Protein AF-A0A848NVE7-F1 (afdb_monomer_lite)

Secondary structure (DSSP, 8-state):
-------S-SHHHHHHHHHHHHHHHHHHHHHHHHHHHHHHHHHHHHHHHHHHHHHHHHHHHHHHHHHHHHHHHHHHHHHHHHHHHHHHHHHHHHHHHHHH-GGGHHHHTTT-

Organism: NCBI:txid190721

Structure (mmCIF, N/CA/C/O backbone):
data_AF-A0A848NVE7-F1
#
_entry.id   AF-A0A848NVE7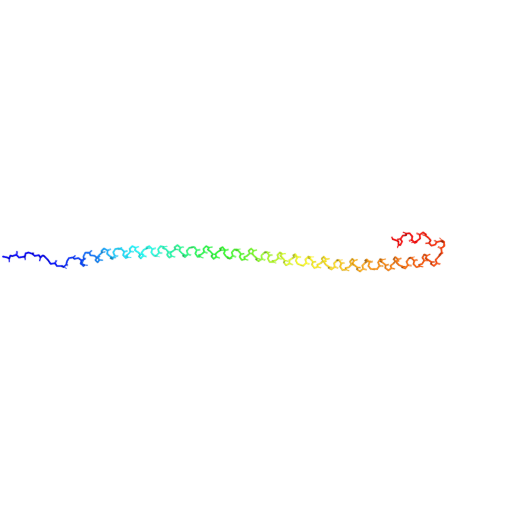-F1
#
loop_
_atom_site.group_PDB
_atom_site.id
_atom_site.type_symbol
_atom_site.label_atom_id
_atom_site.label_alt_id
_atom_site.label_comp_id
_atom_site.label_asym_id
_atom_site.label_entity_id
_atom_site.label_seq_id
_atom_site.pdbx_PDB_ins_code
_atom_site.Cartn_x
_atom_site.Cartn_y
_atom_site.Cartn_z
_atom_site.occupancy
_atom_site.B_iso_or_equiv
_atom_site.auth_seq_id
_atom_site.auth_comp_id
_atom_site.auth_asym_id
_atom_site.auth_atom_id
_atom_site.pdbx_PDB_model_num
ATOM 1 N N . MET A 1 1 ? -31.709 -21.789 89.476 1.00 41.28 1 MET A N 1
ATOM 2 C CA . MET A 1 1 ? -31.020 -21.986 88.185 1.00 41.28 1 MET A CA 1
ATOM 3 C C . MET A 1 1 ? -31.981 -21.538 87.095 1.00 41.28 1 MET A C 1
ATOM 5 O O . MET A 1 1 ? -32.743 -22.344 86.586 1.00 41.28 1 MET A O 1
ATOM 9 N N . SER A 1 2 ? -32.036 -20.228 86.848 1.00 37.66 2 SER A N 1
ATOM 10 C CA . SER A 1 2 ? -32.936 -19.618 85.862 1.00 37.66 2 SER A CA 1
ATOM 11 C C . SER A 1 2 ? -32.072 -19.069 84.742 1.00 37.66 2 SER A C 1
ATOM 13 O O . SER A 1 2 ? -31.394 -18.060 84.919 1.00 37.66 2 SER A O 1
ATOM 15 N N . MET A 1 3 ? -32.037 -19.790 83.625 1.00 45.31 3 MET A N 1
ATOM 16 C CA . MET A 1 3 ? -31.299 -19.392 82.437 1.00 45.31 3 MET A CA 1
ATOM 17 C C . MET A 1 3 ? -32.239 -18.586 81.543 1.00 45.31 3 MET A C 1
ATOM 19 O O . MET A 1 3 ? -33.152 -19.115 80.917 1.00 45.31 3 MET A O 1
ATOM 23 N N . ASN A 1 4 ? -32.016 -17.278 81.555 1.00 59.44 4 ASN A N 1
ATOM 24 C CA . ASN A 1 4 ? -32.370 -16.367 80.479 1.00 59.44 4 ASN A CA 1
ATOM 25 C C . ASN A 1 4 ? -31.595 -16.800 79.221 1.00 59.44 4 ASN A C 1
ATOM 27 O O . ASN A 1 4 ? -30.396 -17.022 79.347 1.00 59.44 4 ASN A O 1
ATOM 31 N N . LEU A 1 5 ? -32.229 -16.906 78.049 1.00 47.28 5 LEU A N 1
ATOM 32 C CA . LEU A 1 5 ? -31.691 -16.374 76.789 1.00 47.28 5 LEU A CA 1
ATOM 33 C C . LEU A 1 5 ? -32.759 -16.389 75.675 1.00 47.28 5 LEU A C 1
ATOM 35 O O . LEU A 1 5 ? -33.521 -17.334 75.501 1.00 47.28 5 LEU A O 1
ATOM 39 N N . LEU A 1 6 ? -32.776 -15.265 74.969 1.00 52.66 6 LEU A N 1
ATOM 40 C CA . LEU A 1 6 ? -33.738 -14.726 74.010 1.00 52.66 6 LEU A CA 1
ATOM 41 C C . LEU A 1 6 ? -33.850 -15.481 72.661 1.00 52.66 6 LEU A C 1
ATOM 43 O O . LEU A 1 6 ? -33.010 -16.320 72.339 1.00 52.66 6 LEU A O 1
ATOM 47 N N . PRO A 1 7 ? -34.885 -15.161 71.852 1.00 55.47 7 PRO A N 1
ATOM 48 C CA . PRO A 1 7 ? -35.295 -15.917 70.672 1.00 55.47 7 PRO A CA 1
ATOM 49 C C . PRO A 1 7 ? -34.501 -15.551 69.406 1.00 55.47 7 PRO A C 1
ATOM 51 O O . PRO A 1 7 ? -34.297 -14.383 69.083 1.00 55.47 7 PRO A O 1
ATOM 54 N N . ASN A 1 8 ? -34.141 -16.567 68.621 1.00 51.84 8 ASN A N 1
ATOM 55 C CA . ASN A 1 8 ? -33.380 -16.482 67.364 1.00 51.84 8 ASN A CA 1
ATOM 56 C C . ASN A 1 8 ? -34.202 -15.986 66.138 1.00 51.84 8 ASN A C 1
ATOM 58 O O . ASN A 1 8 ? -33.927 -16.361 65.003 1.00 51.84 8 ASN A O 1
ATOM 62 N N . GLY A 1 9 ? -35.232 -15.153 66.336 1.00 50.88 9 GLY A N 1
ATOM 63 C CA . GLY A 1 9 ? -36.226 -14.807 65.299 1.00 50.88 9 GLY A CA 1
ATOM 64 C C . GLY A 1 9 ? -36.029 -13.486 64.535 1.00 50.88 9 GLY A C 1
ATOM 65 O O . GLY A 1 9 ? -36.837 -13.176 63.667 1.00 50.88 9 GLY A O 1
ATOM 66 N N . ASN A 1 10 ? -35.006 -12.679 64.847 1.00 51.12 10 ASN A N 1
ATOM 67 C CA . ASN A 1 10 ? -34.890 -11.290 64.350 1.00 51.12 10 ASN A CA 1
ATOM 68 C C . ASN A 1 10 ? -33.859 -11.087 63.209 1.00 51.12 10 ASN A C 1
ATOM 70 O O . ASN A 1 10 ? -33.860 -10.069 62.522 1.00 51.12 10 ASN A O 1
ATOM 74 N N . VAL A 1 11 ? -32.965 -12.046 62.962 1.00 55.53 11 VAL A N 1
ATOM 75 C CA . VAL A 1 11 ? -31.848 -11.859 62.008 1.00 55.53 11 VAL A CA 1
ATOM 76 C C . VAL A 1 11 ? -32.214 -12.092 60.531 1.00 55.53 11 VAL A C 1
ATOM 78 O O . VAL A 1 11 ? -31.548 -11.550 59.650 1.00 55.53 11 VAL A O 1
ATOM 81 N N . SER A 1 12 ? -33.289 -12.821 60.223 1.00 56.22 12 SER A N 1
ATOM 82 C CA . SER A 1 12 ? -33.725 -13.105 58.839 1.00 56.22 12 SER A CA 1
ATOM 83 C C . SER A 1 12 ? -34.630 -12.017 58.234 1.00 56.22 12 SER A C 1
ATOM 85 O O . SER A 1 12 ? -34.544 -11.713 57.042 1.00 56.22 12 SER A O 1
ATOM 87 N N . SER A 1 13 ? -35.472 -11.371 59.045 1.00 56.06 13 SER A N 1
ATOM 88 C CA . SER A 1 13 ? -36.406 -10.344 58.556 1.00 56.06 13 SER A CA 1
ATOM 89 C C . SER A 1 13 ? -35.750 -8.983 58.328 1.00 56.06 13 SER A C 1
ATOM 91 O O . SER A 1 13 ? -36.196 -8.237 57.465 1.00 56.06 13 SER A O 1
ATOM 93 N N . GLN A 1 14 ? -34.678 -8.649 59.052 1.00 58.47 14 GLN A N 1
ATOM 94 C CA . GLN A 1 14 ? -33.951 -7.387 58.846 1.00 58.47 14 GLN A CA 1
ATOM 95 C C . GLN A 1 14 ? -32.952 -7.439 57.681 1.00 58.47 14 GLN A C 1
ATOM 97 O O . GLN A 1 14 ? -32.619 -6.408 57.097 1.00 58.47 14 GLN A O 1
ATOM 102 N N . THR A 1 15 ? -32.476 -8.630 57.318 1.00 60.25 15 THR A N 1
ATOM 103 C CA . THR A 1 15 ? -31.536 -8.819 56.205 1.00 60.25 15 THR A CA 1
ATOM 104 C C . THR A 1 15 ? -32.239 -8.744 54.849 1.00 60.25 15 THR A C 1
ATOM 106 O O . THR A 1 15 ? -31.698 -8.143 53.926 1.00 60.25 15 THR A O 1
ATOM 109 N N . THR A 1 16 ? -33.482 -9.225 54.745 1.00 70.69 16 THR A N 1
ATOM 110 C CA . THR A 1 16 ? -34.246 -9.269 53.483 1.00 70.69 16 THR A CA 1
ATOM 111 C C . THR A 1 16 ? -34.470 -7.889 52.826 1.00 70.69 16 THR A C 1
ATOM 113 O O . THR A 1 16 ? -34.145 -7.747 51.646 1.00 70.69 16 THR A O 1
ATOM 116 N N . PRO A 1 17 ? -34.934 -6.834 53.531 1.00 73.06 17 PRO A N 1
ATOM 117 C CA . PRO A 1 17 ? -35.120 -5.509 52.932 1.00 73.06 17 PRO A CA 1
ATOM 118 C C . PRO A 1 17 ? -33.797 -4.885 52.479 1.00 73.06 17 PRO A C 1
ATOM 120 O O . PRO A 1 17 ? -33.724 -4.281 51.412 1.00 73.06 17 PRO A O 1
ATOM 123 N N . ARG A 1 18 ? -32.726 -5.073 53.263 1.00 74.06 18 ARG A N 1
ATOM 124 C CA . ARG A 1 18 ? -31.388 -4.561 52.938 1.00 74.06 18 ARG A CA 1
ATOM 125 C C . ARG A 1 18 ? -30.822 -5.253 51.695 1.00 74.06 18 ARG A C 1
ATOM 127 O O . ARG A 1 18 ? -30.286 -4.578 50.820 1.00 74.06 18 ARG A O 1
ATOM 134 N N . SER A 1 19 ? -31.011 -6.568 51.588 1.00 82.38 19 SER A N 1
ATOM 135 C CA . SER A 1 19 ? -30.657 -7.357 50.406 1.00 82.38 19 SER A CA 1
ATOM 136 C C . SER A 1 19 ? -31.470 -6.962 49.170 1.00 82.38 19 SER A C 1
ATOM 138 O O . SER A 1 19 ? -30.896 -6.885 48.087 1.00 82.38 19 SER A O 1
ATOM 140 N N . MET A 1 20 ? -32.765 -6.644 49.305 1.00 83.81 20 MET A N 1
ATOM 141 C CA . MET A 1 20 ? -33.577 -6.156 48.181 1.00 83.81 20 MET A CA 1
ATOM 142 C C . MET A 1 20 ? -33.125 -4.778 47.687 1.00 83.81 20 MET A C 1
ATOM 144 O O . MET A 1 20 ? -32.967 -4.595 46.485 1.00 83.81 20 MET A O 1
ATOM 148 N N . THR A 1 21 ? -32.830 -3.828 48.580 1.00 86.00 21 THR A N 1
ATOM 149 C CA . THR A 1 21 ? -32.287 -2.515 48.181 1.00 86.00 21 THR A CA 1
ATOM 150 C C . THR A 1 21 ? -30.944 -2.653 47.466 1.00 86.00 21 THR A C 1
ATOM 152 O O . THR A 1 21 ? -30.702 -1.997 46.453 1.00 86.00 21 THR A O 1
ATOM 155 N N . GLN A 1 22 ? -30.077 -3.540 47.960 1.00 88.81 22 GLN A N 1
ATOM 156 C CA . GLN A 1 22 ? -28.780 -3.817 47.348 1.00 88.81 22 GLN A CA 1
ATOM 157 C C . GLN A 1 22 ? -28.935 -4.480 45.968 1.00 88.81 22 GLN A C 1
ATOM 159 O O . GLN A 1 22 ? -28.212 -4.137 45.037 1.00 88.81 22 GLN A O 1
ATOM 164 N N . MET A 1 23 ? -29.921 -5.367 45.805 1.00 91.81 23 MET A N 1
ATOM 165 C CA . MET A 1 23 ? -30.257 -5.982 44.520 1.00 91.81 23 MET A CA 1
ATOM 166 C C . MET A 1 23 ? -30.800 -4.965 43.513 1.00 91.81 23 MET A C 1
ATOM 168 O O . MET A 1 23 ? -30.336 -4.941 42.378 1.00 91.81 23 MET A O 1
ATOM 172 N N . THR A 1 24 ? -31.709 -4.078 43.921 1.00 91.94 24 THR A N 1
ATOM 173 C CA . THR A 1 24 ? -32.219 -2.999 43.060 1.00 91.94 24 THR A CA 1
ATOM 174 C C . THR A 1 24 ? -31.093 -2.071 42.598 1.00 91.94 24 THR A C 1
ATOM 176 O O . THR A 1 24 ? -31.038 -1.713 41.423 1.00 91.94 24 THR A O 1
ATOM 179 N N . ALA A 1 25 ? -30.152 -1.735 43.488 1.00 93.31 25 ALA A N 1
ATOM 180 C CA . ALA A 1 25 ? -28.967 -0.957 43.128 1.00 93.31 25 ALA A CA 1
ATOM 181 C C . ALA A 1 25 ? -28.073 -1.692 42.110 1.00 93.31 25 ALA A C 1
ATOM 183 O O . ALA A 1 25 ? -27.612 -1.081 41.146 1.00 93.31 25 ALA A O 1
ATOM 184 N N . MET A 1 26 ? -27.872 -3.007 42.273 1.00 94.81 26 MET A N 1
ATOM 185 C CA . MET A 1 26 ? -27.125 -3.823 41.305 1.00 94.81 26 MET A CA 1
ATOM 186 C C . MET A 1 26 ? -27.822 -3.893 39.941 1.00 94.81 26 MET A C 1
ATOM 188 O O . MET A 1 26 ? -27.162 -3.741 38.917 1.00 94.81 26 MET A O 1
ATOM 192 N N . VAL A 1 27 ? -29.148 -4.060 39.907 1.00 96.81 27 VAL A N 1
ATOM 193 C CA . VAL A 1 27 ? -29.927 -4.064 38.656 1.00 96.81 27 VAL A CA 1
ATOM 194 C C . VAL A 1 27 ? -29.815 -2.719 37.933 1.00 96.81 27 VAL A C 1
ATOM 196 O O . VAL A 1 27 ? -29.599 -2.703 36.722 1.00 96.81 27 VAL A O 1
ATOM 199 N N . GLY A 1 28 ? -29.893 -1.597 38.659 1.00 96.69 28 GLY A N 1
ATOM 200 C CA . GLY A 1 28 ? -29.686 -0.261 38.088 1.00 96.69 28 GLY A CA 1
ATOM 201 C C . GLY A 1 28 ? -28.288 -0.088 37.489 1.00 96.69 28 GLY A C 1
ATOM 202 O O . GLY A 1 28 ? -28.155 0.317 36.336 1.00 96.69 28 GLY A O 1
ATOM 203 N N . SER A 1 29 ? -27.251 -0.497 38.226 1.00 96.38 29 SER A N 1
ATOM 204 C CA . SER A 1 29 ? -25.865 -0.465 37.741 1.00 96.38 29 SER A CA 1
ATOM 205 C C . SER A 1 29 ? -25.653 -1.348 36.503 1.00 96.38 29 SER A C 1
ATOM 207 O O . SER A 1 29 ? -24.964 -0.946 35.567 1.00 96.38 29 SER A O 1
ATOM 209 N N . HIS A 1 30 ? -26.274 -2.531 36.441 1.00 96.44 30 HIS A N 1
ATOM 210 C CA . HIS A 1 30 ? -26.218 -3.393 35.257 1.00 96.44 30 HIS A CA 1
ATOM 211 C C . HIS A 1 30 ? -26.940 -2.790 34.049 1.00 96.44 30 HIS A C 1
ATOM 213 O O . HIS A 1 30 ? -26.445 -2.914 32.929 1.00 96.44 30 HIS A O 1
ATOM 219 N N . ALA A 1 31 ? -28.071 -2.111 34.254 1.00 97.38 31 ALA A N 1
ATOM 220 C CA . ALA A 1 31 ? -28.769 -1.406 33.182 1.00 97.38 31 ALA A CA 1
ATOM 221 C C . ALA A 1 31 ? -27.922 -0.252 32.615 1.00 97.38 31 ALA A C 1
ATOM 223 O O . ALA A 1 31 ? -27.821 -0.108 31.396 1.00 97.38 31 ALA A O 1
ATOM 224 N N . GLU A 1 32 ? -27.253 0.520 33.477 1.00 97.56 32 GLU A N 1
ATOM 225 C CA . GLU A 1 32 ? -26.306 1.558 33.050 1.00 97.56 32 GLU A CA 1
ATOM 226 C C . GLU A 1 32 ? -25.116 0.968 32.288 1.00 97.56 32 GLU A C 1
ATOM 228 O O . GLU A 1 32 ? -24.780 1.452 31.206 1.00 97.56 32 GLU A O 1
ATOM 233 N N . ALA A 1 33 ? -24.512 -0.105 32.806 1.00 96.88 33 ALA A N 1
ATOM 234 C CA . ALA A 1 33 ? -23.404 -0.789 32.145 1.00 96.88 33 ALA A CA 1
ATOM 235 C C . ALA A 1 33 ? -23.807 -1.326 30.760 1.00 96.88 33 ALA A C 1
ATOM 237 O O . ALA A 1 33 ? -23.061 -1.164 29.793 1.00 96.88 33 ALA A O 1
ATOM 238 N N . ALA A 1 34 ? -25.007 -1.900 30.629 1.00 97.94 34 ALA A N 1
ATOM 239 C CA . ALA A 1 34 ? -25.548 -2.347 29.346 1.00 97.94 34 ALA A CA 1
ATOM 240 C C . ALA A 1 34 ? -25.773 -1.175 28.373 1.00 97.94 34 ALA A C 1
ATOM 242 O O . ALA A 1 34 ? -25.471 -1.288 27.183 1.00 97.94 34 ALA A O 1
ATOM 243 N N . GLY A 1 35 ? -26.252 -0.032 28.876 1.00 98.25 35 GLY A N 1
ATOM 244 C CA . GLY A 1 35 ? -26.390 1.198 28.095 1.00 98.25 35 GLY A CA 1
ATOM 245 C C . GLY A 1 35 ? -25.049 1.707 27.564 1.00 98.25 35 GLY A C 1
ATOM 246 O O . GLY A 1 35 ? -24.922 1.989 26.372 1.00 98.25 35 GLY A O 1
ATOM 247 N N . GLN A 1 36 ? -24.025 1.756 28.419 1.00 97.94 36 GLN A N 1
ATOM 248 C CA . GLN A 1 36 ? -22.669 2.149 28.024 1.00 97.94 36 GLN A CA 1
ATOM 249 C C . GLN A 1 36 ? -22.069 1.179 26.999 1.00 97.94 36 GLN A C 1
ATOM 251 O O . GLN A 1 36 ? -21.519 1.621 25.989 1.00 97.94 36 GLN A O 1
ATOM 256 N N . ALA A 1 37 ? -22.231 -0.132 27.204 1.00 98.06 37 ALA A N 1
ATOM 257 C CA . ALA A 1 37 ? -21.765 -1.152 26.268 1.00 98.06 37 ALA A CA 1
ATOM 258 C C . ALA A 1 37 ? -22.415 -1.002 24.884 1.00 98.06 37 ALA A C 1
ATOM 260 O O . ALA A 1 37 ? -21.727 -1.088 23.867 1.00 98.06 37 ALA A O 1
ATOM 261 N N . LYS A 1 38 ? -23.722 -0.707 24.829 1.00 97.94 38 LYS A N 1
ATOM 262 C CA . LYS A 1 38 ? -24.433 -0.435 23.572 1.00 97.94 38 LYS A CA 1
ATOM 263 C C . LYS A 1 38 ? -23.856 0.779 22.843 1.00 97.94 38 LYS A C 1
ATOM 265 O O . LYS A 1 38 ? -23.649 0.711 21.633 1.00 97.94 38 LYS A O 1
ATOM 270 N N . THR A 1 39 ? -23.582 1.868 23.558 1.00 98.25 39 THR A N 1
ATOM 271 C CA . THR A 1 39 ? -22.975 3.073 22.970 1.00 98.25 39 THR A CA 1
ATOM 272 C C . THR A 1 39 ? -21.576 2.786 22.433 1.00 98.25 39 THR A C 1
ATOM 274 O O . THR A 1 39 ? -21.279 3.130 21.290 1.00 98.25 39 THR A O 1
ATOM 277 N N . LEU A 1 40 ? -20.737 2.098 23.213 1.00 98.00 40 LEU A N 1
ATOM 278 C CA . LEU A 1 40 ? -19.381 1.741 22.799 1.00 98.00 40 LEU A CA 1
ATOM 279 C C . LEU A 1 40 ? -19.382 0.813 21.576 1.00 98.00 40 LEU A C 1
ATOM 281 O O . LEU A 1 40 ? -18.627 1.032 20.633 1.00 98.00 40 LEU A O 1
ATOM 285 N N . SER A 1 41 ? -20.267 -0.186 21.558 1.00 98.19 41 SER A N 1
ATOM 286 C CA . SER A 1 41 ? -20.442 -1.078 20.409 1.00 98.19 41 SER A CA 1
ATOM 287 C C . SER A 1 41 ? -20.915 -0.326 19.161 1.00 98.19 41 SER A C 1
ATOM 289 O O . SER A 1 41 ? -20.500 -0.667 18.053 1.00 98.19 41 SER A O 1
ATOM 291 N N . GLY A 1 42 ? -21.760 0.697 19.323 1.00 98.44 42 GLY A N 1
ATOM 292 C CA . GLY A 1 42 ? -22.176 1.571 18.226 1.00 98.44 42 GLY A CA 1
ATOM 293 C C . GLY A 1 42 ? -20.995 2.341 17.638 1.00 98.44 42 GLY A C 1
ATOM 294 O O . GLY A 1 42 ? -20.751 2.257 16.437 1.00 98.44 42 GLY A O 1
ATOM 295 N N . ALA A 1 43 ? -20.204 2.994 18.493 1.00 98.06 43 ALA A N 1
ATOM 296 C CA . ALA A 1 43 ? -19.018 3.741 18.074 1.00 98.06 43 ALA A CA 1
ATOM 297 C C . ALA A 1 43 ? -17.968 2.848 17.385 1.00 98.06 43 ALA A C 1
ATOM 299 O O . ALA A 1 43 ? -17.403 3.224 16.361 1.00 98.06 43 ALA A O 1
ATOM 300 N N . ALA A 1 44 ? -17.737 1.636 17.901 1.00 98.19 44 ALA A N 1
ATOM 301 C CA . ALA A 1 44 ? -16.834 0.670 17.273 1.00 98.19 44 ALA A CA 1
ATOM 302 C C . ALA A 1 44 ? -17.315 0.247 15.873 1.00 98.19 44 ALA A C 1
ATOM 304 O O . ALA A 1 44 ? -16.506 0.104 14.957 1.00 98.19 44 ALA A O 1
ATOM 305 N N . THR A 1 45 ? -18.629 0.082 15.696 1.00 98.44 45 THR A N 1
ATOM 306 C CA . THR A 1 45 ? -19.225 -0.262 14.397 1.00 98.44 45 THR A CA 1
ATOM 307 C C . THR A 1 45 ? -19.048 0.873 13.391 1.00 98.44 45 THR A C 1
ATOM 309 O O . THR A 1 45 ? -18.646 0.636 12.256 1.00 98.44 45 THR A O 1
ATOM 312 N N . GLU A 1 46 ? -19.294 2.114 13.808 1.00 98.19 46 GLU A N 1
ATOM 313 C CA . GLU A 1 46 ? -19.114 3.300 12.966 1.00 98.19 46 GLU A CA 1
ATOM 314 C C . GLU A 1 46 ? -17.650 3.492 12.541 1.00 98.19 46 GLU A C 1
ATOM 316 O O . GLU A 1 46 ? -17.362 3.747 11.366 1.00 98.19 46 GLU A O 1
ATOM 321 N N . ALA A 1 47 ? -16.712 3.284 13.469 1.00 97.81 47 ALA A N 1
ATOM 322 C CA . ALA A 1 47 ? -15.284 3.306 13.173 1.00 97.81 47 ALA A CA 1
ATOM 323 C C . ALA A 1 47 ? -14.890 2.206 12.174 1.00 97.81 47 ALA A C 1
ATOM 325 O O . ALA A 1 47 ? -14.135 2.470 11.239 1.00 97.81 47 ALA A O 1
ATOM 326 N N . ALA A 1 48 ? -15.428 0.991 12.326 1.00 98.06 48 ALA A N 1
ATOM 327 C CA . ALA A 1 48 ? -15.173 -0.111 11.401 1.00 98.06 48 ALA A CA 1
ATOM 328 C C . ALA A 1 48 ? -15.716 0.171 9.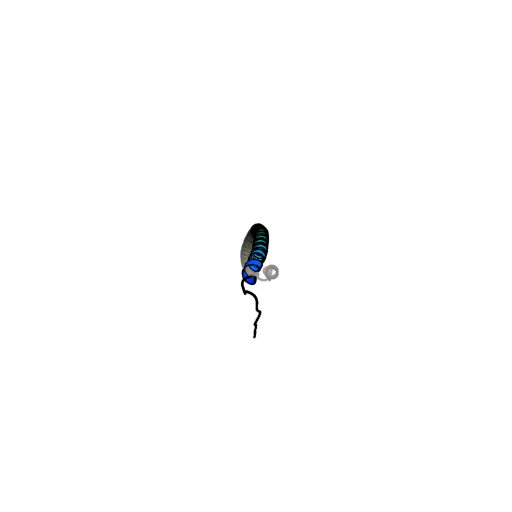989 1.00 98.06 48 ALA A C 1
ATOM 330 O O . ALA A 1 48 ? -15.019 -0.088 9.011 1.00 98.06 48 ALA A O 1
ATOM 331 N N . LEU A 1 49 ? -16.918 0.746 9.872 1.00 98.19 49 LEU A N 1
ATOM 332 C CA . LEU A 1 49 ? -17.495 1.146 8.583 1.00 98.19 49 LEU A CA 1
ATOM 333 C C . LEU A 1 49 ? -16.651 2.227 7.898 1.00 98.19 49 LEU A C 1
ATOM 335 O O . LEU A 1 49 ? -16.325 2.103 6.719 1.00 98.19 49 LEU A O 1
ATOM 339 N N . SER A 1 50 ? -16.240 3.247 8.652 1.00 97.56 50 SER A N 1
ATOM 340 C CA . SER A 1 50 ? -15.388 4.326 8.139 1.00 97.56 50 SER A CA 1
ATOM 341 C C . SER A 1 50 ? -14.015 3.804 7.701 1.00 97.56 50 SER A C 1
ATOM 343 O O . SER A 1 50 ? -13.517 4.166 6.637 1.00 97.56 50 SER A O 1
ATOM 345 N N . GLY A 1 51 ? -13.421 2.899 8.486 1.00 98.06 51 GLY A N 1
ATOM 346 C CA . GLY A 1 51 ? -12.177 2.219 8.125 1.00 98.06 51 GLY A CA 1
ATOM 347 C C . GLY A 1 51 ? -12.321 1.339 6.881 1.00 98.06 51 GLY A C 1
ATOM 348 O O . GLY A 1 51 ? -11.399 1.279 6.070 1.00 98.06 51 GLY A O 1
ATOM 349 N N . GLY A 1 52 ? -13.482 0.705 6.695 1.00 97.81 52 GLY A N 1
ATOM 350 C CA . GLY A 1 52 ? -13.808 -0.059 5.492 1.00 97.81 52 GLY A CA 1
ATOM 351 C C . GLY A 1 52 ? -13.775 0.799 4.226 1.00 97.81 52 GLY A C 1
ATOM 352 O O . GLY A 1 52 ? -13.117 0.420 3.260 1.00 97.81 52 GLY A O 1
ATOM 353 N N . LEU A 1 53 ? -14.397 1.982 4.259 1.00 97.31 53 LEU A N 1
ATOM 354 C CA . LEU A 1 53 ? -14.382 2.931 3.137 1.00 97.31 53 LEU A CA 1
ATOM 355 C C . LEU A 1 53 ? -12.965 3.429 2.818 1.00 97.31 53 LEU A C 1
ATOM 357 O O . LEU A 1 53 ? -12.566 3.467 1.657 1.00 97.31 53 LEU A O 1
ATOM 361 N N . ALA A 1 54 ? -12.172 3.753 3.843 1.00 97.44 54 ALA A N 1
ATOM 362 C CA . ALA A 1 54 ? -10.778 4.150 3.645 1.00 97.44 54 ALA A CA 1
ATOM 363 C C . ALA A 1 54 ? -9.942 3.019 3.014 1.00 97.44 54 ALA A C 1
ATOM 365 O O . ALA A 1 54 ? -9.096 3.267 2.156 1.00 97.44 54 ALA A O 1
ATOM 366 N N . MET A 1 55 ? -10.188 1.763 3.400 1.00 97.88 55 MET A N 1
ATOM 367 C CA . MET A 1 55 ? -9.507 0.621 2.785 1.00 97.88 55 MET A CA 1
ATOM 368 C C . MET A 1 55 ? -9.933 0.381 1.339 1.00 97.88 55 MET A C 1
ATOM 370 O O . MET A 1 55 ? -9.101 -0.032 0.533 1.00 97.88 55 MET A O 1
ATOM 374 N N . GLU A 1 56 ? -11.181 0.675 0.981 1.00 98.25 56 GLU A N 1
ATOM 375 C CA . GLU A 1 56 ? -11.638 0.619 -0.408 1.00 98.25 56 GLU A CA 1
ATOM 376 C C . GLU A 1 56 ? -10.852 1.600 -1.297 1.00 98.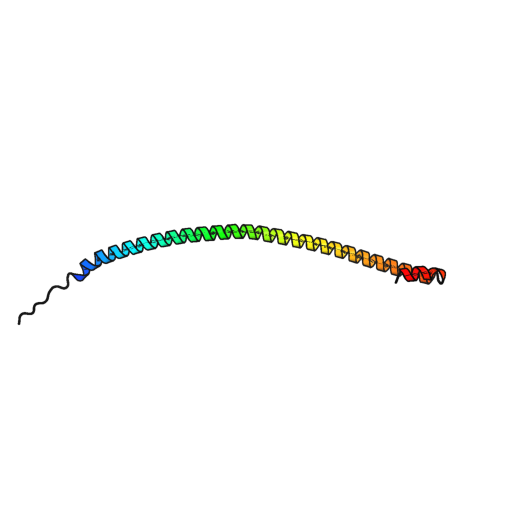25 56 GLU A C 1
ATOM 378 O O . GLU A 1 56 ? -10.378 1.222 -2.371 1.00 98.25 56 GLU A O 1
ATOM 383 N N . GLU A 1 57 ? -10.600 2.820 -0.811 1.00 97.69 57 GLU A N 1
ATOM 384 C CA . GLU A 1 57 ? -9.766 3.812 -1.503 1.00 97.69 57 GLU A CA 1
ATOM 385 C C . GLU A 1 57 ? -8.307 3.346 -1.656 1.00 97.69 57 GLU A C 1
ATOM 387 O O . GLU A 1 57 ? -7.701 3.480 -2.728 1.00 97.69 57 GLU A O 1
ATOM 392 N N . VAL A 1 58 ? -7.738 2.735 -0.611 1.00 98.31 58 VAL A N 1
ATOM 393 C CA . VAL A 1 58 ? -6.384 2.161 -0.663 1.00 98.31 58 VAL A CA 1
ATOM 394 C C . VAL A 1 58 ? -6.301 1.045 -1.706 1.00 98.31 58 VAL A C 1
ATOM 396 O O . VAL A 1 58 ? -5.358 1.017 -2.501 1.00 98.31 58 VAL A O 1
ATOM 399 N N . VAL A 1 59 ? -7.286 0.144 -1.748 1.00 98.25 59 VAL A N 1
ATOM 400 C CA . VAL A 1 59 ? -7.343 -0.943 -2.737 1.00 98.25 59 VAL A CA 1
ATOM 401 C C . VAL A 1 59 ? -7.449 -0.385 -4.157 1.00 98.25 59 VAL A C 1
ATOM 403 O O . VAL A 1 59 ? -6.710 -0.829 -5.040 1.00 98.25 59 VAL A O 1
ATOM 406 N N . ALA A 1 60 ? -8.297 0.623 -4.381 1.00 98.19 60 ALA A N 1
ATOM 407 C CA . ALA A 1 60 ? -8.414 1.285 -5.679 1.00 98.19 60 ALA A CA 1
ATOM 408 C C . ALA A 1 60 ? -7.080 1.914 -6.121 1.00 98.19 60 ALA A C 1
ATOM 410 O 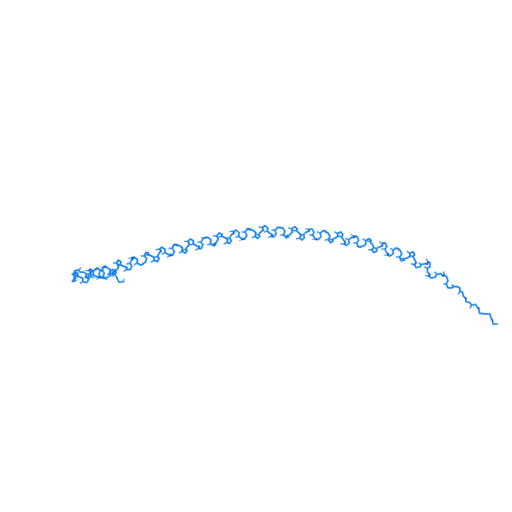O . ALA A 1 60 ? -6.644 1.732 -7.262 1.00 98.19 60 ALA A O 1
ATOM 411 N N . THR A 1 61 ? -6.383 2.575 -5.197 1.00 98.19 61 THR A N 1
ATOM 412 C CA . THR A 1 61 ? -5.070 3.182 -5.452 1.00 98.19 61 THR A CA 1
ATOM 413 C C . THR A 1 61 ? -4.018 2.128 -5.799 1.00 98.19 61 THR A C 1
ATOM 415 O O . THR A 1 61 ? -3.287 2.275 -6.779 1.00 98.19 61 THR A O 1
ATOM 418 N N . MET A 1 62 ? -3.966 1.019 -5.058 1.00 97.62 62 MET A N 1
ATOM 419 C CA . MET A 1 62 ? -3.039 -0.085 -5.339 1.00 97.62 62 MET A CA 1
ATOM 420 C C . MET A 1 62 ? -3.324 -0.758 -6.687 1.00 97.62 62 MET A C 1
ATOM 422 O O . MET A 1 62 ? -2.392 -1.135 -7.406 1.00 97.62 62 MET A O 1
ATOM 426 N N . SER A 1 63 ? -4.597 -0.852 -7.081 1.00 98.31 63 SER A N 1
ATOM 427 C CA . SER A 1 63 ? -4.981 -1.316 -8.416 1.00 98.31 63 SER A CA 1
ATOM 428 C C . SER A 1 63 ? -4.462 -0.374 -9.511 1.00 98.31 63 SER A C 1
ATOM 430 O O . SER A 1 63 ? -3.880 -0.834 -10.496 1.00 98.31 63 SER A O 1
ATOM 432 N N . ALA A 1 64 ? -4.591 0.944 -9.327 1.00 98.31 64 ALA A N 1
ATOM 433 C CA . ALA A 1 64 ? -4.075 1.940 -10.269 1.00 98.31 64 ALA A CA 1
ATOM 434 C C . ALA A 1 64 ? -2.537 1.916 -10.378 1.00 98.31 64 ALA A C 1
ATOM 436 O O . ALA A 1 64 ? -1.991 2.009 -11.483 1.00 98.31 64 ALA A O 1
ATOM 437 N N . ILE A 1 65 ? -1.832 1.716 -9.256 1.00 98.19 65 ILE A N 1
ATOM 438 C CA . ILE A 1 65 ? -0.372 1.522 -9.229 1.00 98.19 65 ILE A CA 1
ATOM 439 C C . ILE A 1 65 ? 0.009 0.276 -10.033 1.00 98.19 65 ILE A C 1
ATOM 441 O O . ILE A 1 65 ? 0.901 0.335 -10.878 1.00 98.19 65 ILE A O 1
ATOM 445 N N . THR A 1 66 ? -0.694 -0.838 -9.820 1.00 98.38 66 THR A N 1
ATOM 446 C CA . THR A 1 66 ? -0.439 -2.099 -10.533 1.00 98.38 66 THR A CA 1
ATOM 447 C C . THR A 1 66 ? -0.641 -1.939 -12.039 1.00 98.38 66 THR A C 1
ATOM 449 O O . THR A 1 66 ? 0.168 -2.414 -12.837 1.00 98.38 66 THR A O 1
ATOM 452 N N . GLN A 1 67 ? -1.692 -1.227 -12.447 1.00 98.38 67 GLN A N 1
ATOM 453 C CA . GLN A 1 67 ? -1.950 -0.960 -13.857 1.00 98.38 67 GLN A CA 1
ATOM 454 C C . GLN A 1 67 ? -0.875 -0.064 -14.483 1.00 98.38 67 GLN A C 1
ATOM 456 O O . GLN A 1 67 ? -0.392 -0.368 -15.574 1.00 98.38 67 GLN A O 1
ATOM 461 N N . SER A 1 68 ? -0.443 0.978 -13.772 1.00 98.25 68 SER A N 1
ATOM 462 C CA . SER A 1 68 ? 0.660 1.848 -14.202 1.00 98.25 68 SER A CA 1
ATOM 463 C C . SER A 1 68 ? 1.970 1.066 -14.349 1.00 98.25 68 SER A C 1
ATOM 465 O O . SER A 1 68 ? 2.673 1.200 -15.349 1.00 98.25 68 SER A O 1
ATOM 467 N N . ALA A 1 69 ? 2.276 0.185 -13.394 1.00 98.44 69 ALA A N 1
ATOM 468 C CA . ALA A 1 69 ? 3.461 -0.666 -13.444 1.00 98.44 69 ALA A CA 1
ATOM 469 C C . ALA A 1 69 ? 3.449 -1.603 -14.663 1.00 98.44 69 ALA A C 1
ATOM 471 O O . ALA A 1 69 ? 4.480 -1.791 -15.306 1.00 98.44 69 ALA A O 1
ATOM 472 N N . LYS A 1 70 ? 2.278 -2.140 -15.029 1.00 98.44 70 LYS A N 1
ATOM 473 C CA . LYS A 1 70 ? 2.125 -2.952 -16.242 1.00 98.44 70 LYS A CA 1
ATOM 474 C C . LYS A 1 70 ? 2.410 -2.148 -17.513 1.00 98.44 70 LYS A C 1
ATOM 476 O O . LYS A 1 70 ? 3.144 -2.624 -18.368 1.00 98.44 70 LYS A O 1
ATOM 481 N N . GLN A 1 71 ? 1.898 -0.922 -17.612 1.00 98.12 71 GLN A N 1
ATOM 482 C CA . GLN A 1 71 ? 2.179 -0.050 -18.760 1.00 98.12 71 GLN A CA 1
ATOM 483 C C . GLN A 1 71 ? 3.677 0.252 -18.893 1.00 98.12 71 GLN A C 1
ATOM 485 O O . GLN A 1 71 ? 4.216 0.239 -19.997 1.00 98.12 71 GLN A O 1
ATOM 490 N N . ILE A 1 72 ? 4.368 0.481 -17.772 1.00 97.81 72 ILE A N 1
ATOM 491 C CA . ILE A 1 72 ? 5.826 0.658 -17.761 1.00 97.81 72 ILE A CA 1
ATOM 492 C C . ILE A 1 72 ? 6.525 -0.609 -18.268 1.00 97.81 72 ILE A C 1
ATOM 494 O O . ILE A 1 72 ? 7.438 -0.509 -19.086 1.00 97.81 72 ILE A O 1
ATOM 498 N N . ALA A 1 73 ? 6.091 -1.793 -17.829 1.00 98.38 73 ALA A N 1
ATOM 499 C CA . ALA A 1 73 ? 6.652 -3.059 -18.296 1.00 98.38 73 ALA A CA 1
ATOM 500 C C . ALA A 1 73 ? 6.468 -3.250 -19.813 1.00 98.38 73 ALA A C 1
ATOM 502 O O . ALA A 1 73 ? 7.411 -3.657 -20.492 1.00 98.38 73 ALA A O 1
ATOM 503 N N . ASP A 1 74 ? 5.305 -2.883 -20.356 1.00 98.19 74 ASP A N 1
ATOM 504 C CA . ASP A 1 74 ? 5.044 -2.929 -21.798 1.00 98.19 74 ASP A CA 1
ATOM 505 C C . ASP A 1 74 ? 5.990 -1.982 -22.570 1.00 98.19 74 ASP A C 1
ATOM 507 O O . ASP A 1 74 ? 6.565 -2.369 -23.589 1.00 98.19 74 ASP A O 1
ATOM 511 N N . ILE A 1 75 ? 6.229 -0.766 -22.057 1.00 97.56 75 ILE A N 1
ATOM 512 C CA . ILE A 1 75 ? 7.183 0.197 -22.643 1.00 97.56 75 ILE A CA 1
ATOM 513 C C . ILE A 1 75 ? 8.613 -0.350 -22.611 1.00 97.56 75 ILE A C 1
ATOM 515 O O . ILE A 1 75 ? 9.342 -0.229 -23.595 1.00 97.56 75 ILE A O 1
ATOM 519 N N . ILE A 1 76 ? 9.022 -0.969 -21.501 1.00 97.75 76 ILE A N 1
ATOM 520 C CA . ILE A 1 76 ? 10.339 -1.607 -21.392 1.00 97.75 76 ILE A CA 1
ATOM 521 C C . ILE A 1 76 ? 10.479 -2.713 -22.444 1.00 97.75 76 ILE A C 1
ATOM 523 O O . ILE A 1 76 ? 11.515 -2.784 -23.101 1.00 97.75 76 ILE A O 1
ATOM 527 N N . GLY A 1 77 ? 9.436 -3.518 -22.669 1.00 97.75 77 GLY A N 1
ATOM 528 C CA . GLY A 1 77 ? 9.433 -4.538 -23.722 1.00 97.75 77 GLY A CA 1
ATOM 529 C C . GLY A 1 77 ? 9.600 -3.954 -25.130 1.00 97.75 77 GLY A C 1
ATOM 530 O O . GLY A 1 77 ? 10.375 -4.474 -25.933 1.00 97.75 77 GLY A O 1
ATOM 531 N N . VAL A 1 78 ? 8.936 -2.832 -25.427 1.00 98.19 78 VAL A N 1
ATOM 532 C CA . VAL A 1 78 ? 9.139 -2.108 -26.695 1.00 98.19 78 VAL A CA 1
ATOM 533 C C . VAL A 1 78 ? 10.577 -1.595 -26.812 1.00 98.19 78 VAL A C 1
ATOM 535 O O . VAL A 1 78 ? 11.193 -1.757 -27.865 1.00 98.19 78 VAL A O 1
ATOM 538 N N . ASN A 1 79 ? 11.138 -1.024 -25.744 1.00 96.69 79 ASN A N 1
ATOM 539 C CA . ASN A 1 79 ? 12.520 -0.541 -25.740 1.00 96.69 79 ASN A CA 1
ATOM 540 C C . ASN A 1 79 ? 13.529 -1.671 -25.975 1.00 96.69 79 ASN A C 1
ATOM 542 O O . ASN A 1 79 ? 14.486 -1.470 -26.717 1.00 96.69 79 ASN A O 1
ATOM 546 N N . ASP A 1 80 ? 13.301 -2.855 -25.405 1.00 97.38 80 ASP A N 1
ATOM 547 C CA . ASP A 1 80 ? 14.151 -4.027 -25.635 1.00 97.38 80 ASP A CA 1
ATOM 548 C C . ASP A 1 80 ? 14.107 -4.472 -27.109 1.00 97.38 80 ASP A C 1
ATOM 550 O O . ASP A 1 80 ? 15.142 -4.692 -27.741 1.00 97.38 80 ASP A O 1
ATOM 554 N N . SER A 1 81 ? 12.919 -4.466 -27.725 1.00 96.69 81 SER A N 1
ATOM 555 C CA . SER A 1 81 ? 12.780 -4.691 -29.170 1.00 96.69 81 SER A CA 1
ATOM 556 C C . SER A 1 81 ? 13.533 -3.642 -30.000 1.00 96.69 81 SER A C 1
ATOM 558 O O . SER A 1 81 ? 14.177 -3.990 -30.991 1.00 96.69 81 SER A O 1
ATOM 560 N N . VAL A 1 82 ? 13.465 -2.358 -29.632 1.00 96.56 82 VAL A N 1
ATOM 561 C CA . VAL A 1 82 ? 14.194 -1.282 -30.330 1.00 96.56 82 VAL A CA 1
ATOM 562 C C . VAL A 1 82 ? 15.703 -1.450 -30.165 1.00 96.56 82 VAL A C 1
ATOM 564 O O . VAL A 1 82 ? 16.447 -1.293 -31.135 1.00 96.56 82 VAL A O 1
ATOM 567 N N . ALA A 1 83 ? 16.167 -1.818 -28.971 1.00 96.44 83 ALA A N 1
ATOM 568 C CA . ALA A 1 83 ? 17.573 -2.096 -28.711 1.00 96.44 83 ALA A CA 1
ATOM 569 C C . ALA A 1 83 ? 18.069 -3.267 -29.571 1.00 96.44 83 ALA A C 1
ATOM 571 O O . ALA A 1 83 ? 19.117 -3.163 -30.209 1.00 96.44 83 ALA A O 1
ATOM 572 N N . PHE A 1 84 ? 17.282 -4.339 -29.684 1.00 95.19 84 PHE A N 1
ATOM 573 C CA . PHE A 1 84 ? 17.610 -5.473 -30.545 1.00 95.19 84 PHE A CA 1
ATOM 574 C C . PHE A 1 84 ? 17.665 -5.090 -32.031 1.00 95.19 84 PHE A C 1
ATOM 576 O O . PHE A 1 84 ? 18.615 -5.439 -32.733 1.00 95.19 84 PHE A O 1
ATOM 583 N N . GLN A 1 85 ? 16.686 -4.323 -32.517 1.00 96.25 85 GLN A N 1
ATOM 584 C CA . GLN A 1 85 ? 16.689 -3.808 -33.891 1.00 96.25 85 GLN A CA 1
ATOM 585 C C . GLN A 1 85 ? 17.903 -2.908 -34.156 1.00 96.25 85 GLN A C 1
ATOM 587 O O . GLN A 1 85 ? 18.540 -3.023 -35.203 1.00 96.25 85 GLN A O 1
ATOM 592 N N . THR A 1 86 ? 18.263 -2.061 -33.190 1.00 95.69 86 THR A N 1
ATOM 593 C CA . THR A 1 86 ? 19.452 -1.200 -33.258 1.00 95.69 86 THR A CA 1
ATOM 594 C C . THR A 1 86 ? 20.723 -2.038 -33.327 1.00 95.69 86 THR A C 1
ATOM 596 O O . THR A 1 86 ? 21.573 -1.790 -34.178 1.00 95.69 86 THR A O 1
ATOM 599 N N . ASN A 1 87 ? 20.822 -3.090 -32.514 1.00 91.62 87 ASN A N 1
ATOM 600 C CA . ASN A 1 87 ? 21.945 -4.021 -32.550 1.00 91.62 87 ASN A CA 1
ATOM 601 C C . ASN A 1 87 ? 22.076 -4.719 -33.919 1.00 91.62 87 ASN A C 1
ATOM 603 O O . ASN A 1 87 ? 23.177 -4.847 -34.450 1.00 91.62 87 ASN A O 1
ATOM 607 N N . ILE A 1 88 ? 20.960 -5.110 -34.546 1.00 93.38 88 ILE A N 1
ATOM 608 C CA . ILE A 1 88 ? 20.973 -5.658 -35.913 1.00 93.38 88 ILE A CA 1
ATOM 609 C C . ILE A 1 88 ? 21.449 -4.614 -36.933 1.00 93.38 88 ILE A C 1
ATOM 611 O O . ILE A 1 88 ? 22.247 -4.943 -37.812 1.00 93.38 88 ILE A O 1
ATOM 615 N N . LEU A 1 89 ? 20.973 -3.368 -36.845 1.00 92.62 89 LEU A N 1
ATOM 616 C CA . LEU A 1 89 ? 21.405 -2.287 -37.739 1.00 92.62 89 LEU A CA 1
ATOM 617 C C . LEU A 1 89 ? 22.911 -2.034 -37.622 1.00 92.62 89 LEU A C 1
ATOM 619 O O . LEU A 1 89 ? 23.591 -1.937 -38.642 1.00 92.62 89 LEU A O 1
ATOM 623 N N . VAL A 1 90 ? 23.427 -2.000 -36.393 1.00 92.12 90 VAL A N 1
ATOM 624 C CA . VAL 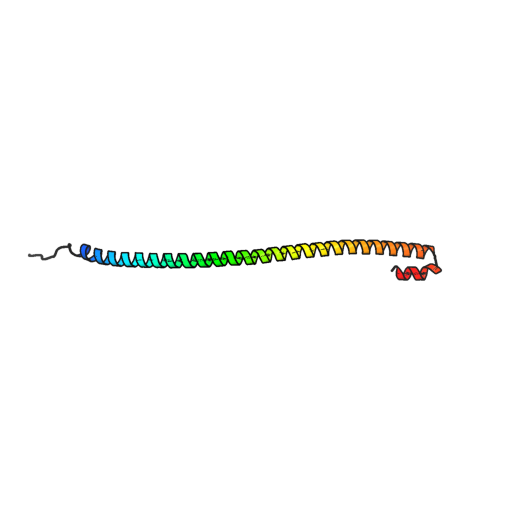A 1 90 ? 24.854 -1.859 -36.086 1.00 92.12 90 VAL A CA 1
ATOM 625 C C . VAL A 1 90 ? 25.661 -3.008 -36.687 1.00 92.12 90 VAL A C 1
ATOM 627 O O . VAL A 1 90 ? 26.635 -2.774 -37.405 1.00 92.12 90 VAL A O 1
ATOM 630 N N . LEU A 1 91 ? 25.223 -4.252 -36.483 1.00 88.88 91 LEU A N 1
ATOM 631 C CA . LEU A 1 91 ? 25.892 -5.423 -37.047 1.00 88.88 91 LEU A CA 1
ATOM 632 C C . LEU A 1 91 ? 25.911 -5.391 -38.584 1.00 88.88 91 LEU A C 1
ATOM 634 O O . LEU A 1 91 ? 26.927 -5.703 -39.208 1.00 88.88 91 LEU A O 1
ATOM 638 N N . ASN A 1 92 ? 24.803 -4.985 -39.206 1.00 88.19 92 ASN A N 1
ATOM 639 C CA . ASN A 1 92 ? 24.721 -4.836 -40.657 1.00 88.19 92 ASN A CA 1
ATOM 640 C C . ASN A 1 92 ? 25.637 -3.715 -41.171 1.00 88.19 92 ASN A C 1
ATOM 642 O O . ASN A 1 92 ? 26.299 -3.900 -42.193 1.00 88.19 92 ASN A O 1
ATOM 646 N N . ALA A 1 93 ? 25.729 -2.590 -40.458 1.00 89.12 93 ALA A N 1
ATOM 647 C CA . ALA A 1 93 ? 26.644 -1.499 -40.791 1.00 89.12 93 ALA A CA 1
ATOM 648 C C . ALA A 1 93 ? 28.113 -1.939 -40.688 1.00 89.12 93 ALA A C 1
ATOM 650 O O . ALA A 1 93 ? 28.895 -1.676 -41.601 1.00 89.12 93 ALA A O 1
ATOM 651 N N . ALA A 1 94 ? 28.476 -2.682 -39.638 1.00 87.12 94 ALA A N 1
ATOM 652 C CA . ALA A 1 94 ? 29.811 -3.257 -39.484 1.00 87.12 94 ALA A CA 1
ATOM 653 C C . ALA A 1 94 ? 30.152 -4.235 -40.624 1.00 87.12 94 ALA A C 1
ATOM 655 O O . ALA A 1 94 ? 31.259 -4.203 -41.168 1.00 87.12 94 ALA A O 1
ATOM 656 N N . ARG A 1 95 ? 29.187 -5.069 -41.043 1.00 87.31 95 ARG A N 1
ATOM 657 C CA . ARG A 1 95 ? 29.346 -5.977 -42.190 1.00 87.31 95 ARG A CA 1
ATOM 658 C C . ARG A 1 95 ? 29.588 -5.217 -43.495 1.00 87.31 95 ARG A C 1
ATOM 660 O O . ARG A 1 95 ? 30.469 -5.603 -44.262 1.00 87.31 95 ARG A O 1
ATOM 667 N N . GLU A 1 96 ? 28.821 -4.164 -43.761 1.00 86.25 96 GLU A N 1
ATOM 668 C CA . GLU A 1 96 ? 28.973 -3.381 -44.992 1.00 86.25 96 GLU A CA 1
ATOM 669 C C . GLU A 1 96 ? 30.267 -2.552 -44.983 1.00 86.25 96 GLU A C 1
ATOM 671 O O . GLU A 1 96 ? 30.959 -2.478 -45.997 1.00 86.25 96 GLU A O 1
ATOM 676 N N . ALA A 1 97 ? 30.679 -2.028 -43.824 1.00 86.56 97 ALA A N 1
ATOM 677 C CA . ALA A 1 97 ? 31.975 -1.372 -43.653 1.00 86.56 97 ALA A CA 1
ATOM 678 C C . ALA A 1 97 ? 33.147 -2.323 -43.961 1.00 86.56 97 ALA A C 1
ATOM 680 O O . ALA A 1 97 ? 34.073 -1.948 -44.681 1.00 86.56 97 ALA A O 1
ATOM 681 N N . ALA A 1 98 ? 33.080 -3.574 -43.488 1.00 85.19 98 ALA A N 1
ATOM 682 C CA . ALA A 1 98 ? 34.074 -4.599 -43.808 1.00 85.19 98 ALA A CA 1
ATOM 683 C C . ALA A 1 98 ? 34.093 -4.949 -45.306 1.00 85.19 98 ALA A C 1
ATOM 685 O O . ALA A 1 98 ? 35.156 -5.205 -45.870 1.00 85.19 98 ALA A O 1
ATOM 686 N N . ARG A 1 99 ? 32.928 -4.922 -45.969 1.00 87.25 99 ARG A N 1
ATOM 687 C CA . ARG A 1 99 ? 32.805 -5.150 -47.415 1.00 87.25 99 ARG A CA 1
ATOM 688 C C . ARG A 1 99 ? 33.382 -4.000 -48.247 1.00 87.25 99 ARG A C 1
ATOM 690 O O . ARG A 1 99 ? 33.936 -4.253 -49.314 1.00 87.25 99 ARG A O 1
ATOM 697 N N . ALA A 1 100 ? 33.262 -2.762 -47.771 1.00 86.62 100 ALA A N 1
ATOM 698 C CA . ALA A 1 100 ? 33.724 -1.564 -48.469 1.00 86.62 100 ALA A CA 1
ATOM 699 C C . ALA A 1 100 ? 35.245 -1.316 -48.368 1.00 86.62 100 ALA A C 1
ATOM 701 O O . ALA A 1 100 ? 35.776 -0.527 -49.145 1.00 86.62 100 ALA A O 1
ATOM 702 N N . GLY A 1 101 ? 35.970 -1.976 -47.457 1.00 80.00 101 GLY A N 1
ATOM 703 C CA . GLY A 1 101 ? 37.427 -1.820 -47.320 1.00 80.00 101 GLY A CA 1
ATOM 704 C C . GLY A 1 101 ? 37.842 -0.448 -46.761 1.00 80.00 101 GLY A C 1
ATOM 705 O O . GLY A 1 101 ? 37.214 0.055 -45.833 1.00 80.00 101 GLY A O 1
ATOM 706 N N . GLU A 1 102 ? 38.895 0.180 -47.308 1.00 78.69 102 GLU A N 1
ATOM 707 C CA . GLU A 1 102 ? 39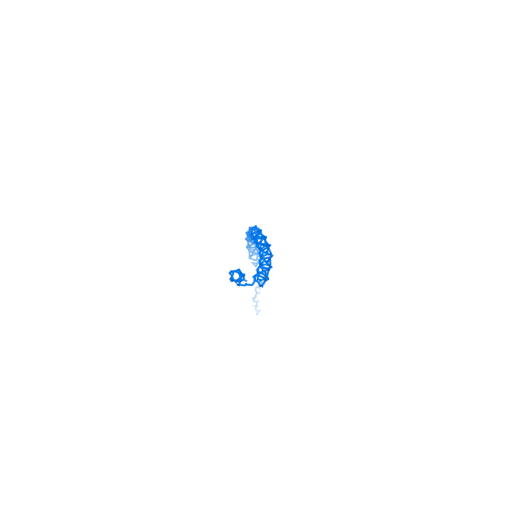.380 1.509 -46.865 1.00 78.69 102 GLU A CA 1
ATOM 708 C C . GLU A 1 102 ? 38.292 2.608 -46.827 1.00 78.69 102 GLU A C 1
ATOM 710 O O . GLU A 1 102 ? 38.198 3.292 -45.805 1.00 78.69 102 GLU A O 1
ATOM 715 N N . PRO A 1 103 ? 37.412 2.765 -47.843 1.00 74.25 103 PRO A N 1
ATOM 716 C CA . PRO A 1 103 ? 36.311 3.732 -47.768 1.00 74.25 103 PRO A CA 1
ATOM 717 C C . PRO A 1 103 ? 35.265 3.429 -46.676 1.00 74.25 103 PRO A C 1
ATOM 719 O O . PRO A 1 103 ? 34.534 4.330 -46.268 1.00 74.25 103 PRO A O 1
ATOM 722 N N . GLY A 1 104 ? 35.195 2.193 -46.167 1.00 73.81 104 GLY A N 1
ATOM 723 C CA . GLY A 1 104 ? 34.262 1.773 -45.113 1.00 73.81 104 GLY A CA 1
ATOM 724 C C . GLY A 1 104 ? 34.702 2.113 -43.685 1.00 73.81 104 GLY A C 1
ATOM 725 O O . GLY A 1 104 ? 33.895 2.024 -42.759 1.00 73.81 104 GLY A O 1
ATOM 726 N N . ARG A 1 105 ? 35.956 2.542 -43.480 1.00 72.38 105 ARG A N 1
ATOM 727 C CA . ARG A 1 105 ? 36.531 2.784 -42.141 1.00 72.38 105 ARG A CA 1
ATOM 728 C C . ARG A 1 105 ? 35.780 3.832 -41.315 1.00 72.38 105 ARG A C 1
ATOM 730 O O . ARG A 1 105 ? 35.691 3.681 -40.101 1.00 72.38 105 ARG A O 1
ATOM 737 N N . GLY A 1 106 ? 35.199 4.850 -41.953 1.00 72.94 106 GLY A N 1
ATOM 738 C CA . GLY A 1 106 ? 34.390 5.869 -41.269 1.00 72.94 106 GLY A CA 1
ATOM 739 C C . GLY A 1 106 ? 33.051 5.343 -40.734 1.00 72.94 106 GLY A C 1
ATOM 740 O O . GLY A 1 106 ? 32.586 5.803 -39.695 1.00 72.94 106 GLY A O 1
ATOM 741 N N . PHE A 1 107 ? 32.461 4.339 -41.391 1.00 68.06 107 PHE A N 1
ATOM 742 C CA . PHE A 1 107 ? 31.207 3.709 -40.959 1.00 68.06 107 PHE A CA 1
ATOM 743 C C . PHE A 1 107 ? 31.421 2.701 -39.823 1.00 68.06 107 PHE A C 1
ATOM 745 O O . PHE A 1 107 ? 30.549 2.545 -38.973 1.00 68.06 107 PHE A O 1
ATOM 752 N N . ALA A 1 108 ? 32.597 2.069 -39.761 1.00 65.94 108 ALA A N 1
ATOM 753 C CA . ALA A 1 108 ? 32.947 1.130 -38.696 1.00 65.94 108 ALA A CA 1
ATOM 754 C C . ALA A 1 108 ? 33.035 1.789 -37.304 1.00 65.94 108 ALA A C 1
ATOM 756 O O . ALA A 1 108 ? 32.751 1.134 -36.309 1.00 65.94 108 ALA A O 1
ATOM 757 N N . VAL A 1 109 ? 33.391 3.078 -37.226 1.00 69.75 109 VAL A N 1
ATOM 758 C CA . VAL A 1 109 ? 33.532 3.819 -35.952 1.00 69.75 109 VAL A CA 1
ATOM 759 C C . VAL A 1 109 ? 32.179 4.201 -35.336 1.00 69.75 109 VAL A C 1
ATOM 761 O O . VAL A 1 109 ? 32.082 4.352 -34.126 1.00 69.75 109 VAL A O 1
ATOM 764 N N . VAL A 1 110 ? 31.125 4.333 -36.147 1.00 68.31 110 VAL A N 1
ATOM 765 C CA . VAL A 1 110 ? 29.760 4.656 -35.680 1.00 68.31 110 VAL A CA 1
ATOM 766 C C . VAL A 1 110 ? 29.000 3.399 -35.223 1.00 68.31 110 VAL A C 1
ATOM 768 O O . VAL A 1 110 ? 27.998 3.497 -34.524 1.00 68.31 110 VAL A O 1
ATOM 771 N N . ALA A 1 111 ? 29.484 2.217 -35.611 1.00 65.31 111 ALA A N 1
ATOM 772 C CA . ALA A 1 111 ? 28.912 0.915 -35.275 1.00 65.31 111 ALA A CA 1
ATOM 773 C C . ALA A 1 111 ? 29.549 0.261 -34.023 1.00 65.31 111 ALA A C 1
ATOM 775 O O . ALA A 1 111 ? 29.284 -0.910 -33.762 1.00 65.31 111 ALA A O 1
ATOM 776 N N . ALA A 1 112 ? 30.417 0.971 -33.293 1.00 55.25 112 ALA A N 1
ATOM 777 C CA . ALA A 1 112 ? 31.130 0.466 -32.113 1.00 55.25 112 ALA A CA 1
ATOM 778 C C . ALA A 1 112 ? 30.472 0.893 -30.794 1.00 55.25 112 ALA A C 1
ATOM 780 O O . ALA A 1 112 ? 29.941 2.025 -30.738 1.00 55.25 112 ALA A O 1
#

pLDDT: mean 86.24, std 16.53, range [37.66, 98.44]

Radius of gyration: 46.17 Å; chains: 1; bounding box: 76×28×137 Å

Foldseek 3Di:
DDDDDDDPPPPVVVVVVVVVVVVVVVVVVVVVVVVVVVVVVVVVVVVVVVVVVVVVVVVVVVVVVVVVVVVVVVVVVVVVVVVVVLLVVLVVLCVVLVVVPPVSPVSPVVSD

Sequence (112 aa):
MSMNLLPNGNVSSQTTPRSMTQMTAMVGSHAEAAGQAKTLSGAATEAALSGGLAMEEVVATMSAITQSAKQIADIIGVNDSVAFQTNILVLNAAREAARAGEPGRGFAVVAA

InterPro domains:
  IPR004089 Methyl-accepting chemotaxis protein (MCP) signalling domain [PF00015] (41-111)
  IPR004089 Methyl-accepting chemotaxis protein (MCP) signalling domain [PS50111] (14-112)
  IPR004090 Chemotaxis methyl-accepting receptor [PR00260] (1-30)
  IPR004090 Chemotaxis methyl-accepting receptor [PR00260] (78-105)
  IPR004090 Chemotaxis methyl-accepting receptor [PR00260] (107-112)